Protein AF-A0A7K2N1Q2-F1 (afdb_monomer_lite)

pLDDT: mean 82.37, std 11.56, range [45.75, 94.75]

Sequence (137 aa):
AADTARATARERARIARDMHDILAHAVSLMVVQAEAGPVVVRSDPARAEAAFDAIATAGRDAMTQLRRILGVLKEEEREAGPRRLPQPGLAALPGLVRLVGESTGLRAELKVSGEPCPLPPDTEVAAYRIVQEALTN

Structure (mmCIF, N/CA/C/O backbone):
data_AF-A0A7K2N1Q2-F1
#
_entry.id   AF-A0A7K2N1Q2-F1
#
loop_
_atom_site.group_PDB
_atom_site.id
_atom_site.type_symbol
_atom_site.label_atom_id
_atom_site.label_alt_id
_atom_site.label_comp_id
_atom_site.label_asym_id
_atom_site.label_entity_id
_atom_site.label_seq_id
_atom_site.pdbx_PDB_ins_code
_atom_site.Cartn_x
_atom_site.Cartn_y
_atom_site.Cartn_z
_atom_site.occupancy
_atom_site.B_iso_or_equiv
_atom_site.auth_seq_id
_atom_site.auth_comp_id
_atom_site.auth_asym_id
_atom_site.auth_atom_id
_atom_site.pdbx_PDB_model_num
ATOM 1 N N . ALA A 1 1 ? -11.532 -20.502 25.281 1.00 58.88 1 ALA A N 1
ATOM 2 C CA . ALA A 1 1 ? -10.843 -19.188 25.262 1.00 58.88 1 ALA A CA 1
ATOM 3 C C . ALA A 1 1 ? -9.362 -19.300 24.875 1.00 58.88 1 ALA A C 1
ATOM 5 O O . ALA A 1 1 ? -8.917 -18.542 24.023 1.00 58.88 1 ALA A O 1
ATOM 6 N N . ALA A 1 2 ? -8.593 -20.236 25.451 1.00 66.56 2 ALA A N 1
ATOM 7 C CA . ALA A 1 2 ? -7.200 -20.468 25.044 1.00 66.56 2 ALA A CA 1
ATOM 8 C C . ALA A 1 2 ? -7.076 -21.079 23.630 1.00 66.56 2 ALA A C 1
ATOM 10 O O . ALA A 1 2 ? -6.207 -20.671 22.859 1.00 66.56 2 ALA A O 1
ATOM 11 N N . ASP A 1 3 ? -7.984 -21.988 23.259 1.00 69.88 3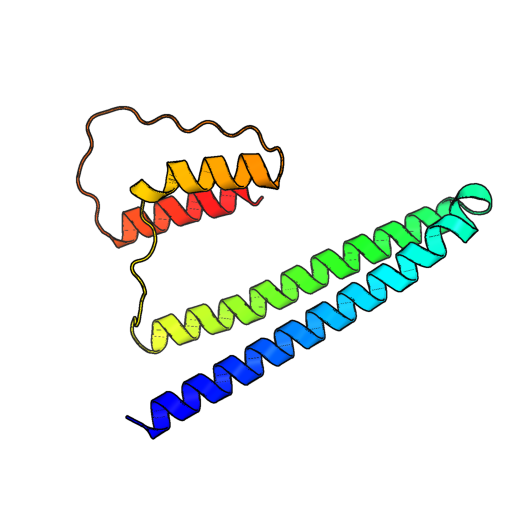 ASP A N 1
ATOM 12 C CA . ASP A 1 3 ? -7.974 -22.630 21.934 1.00 69.88 3 ASP A CA 1
ATOM 13 C C . ASP A 1 3 ? -8.357 -21.677 20.799 1.00 69.88 3 ASP A C 1
ATOM 15 O O . ASP A 1 3 ? -7.741 -21.705 19.736 1.00 69.88 3 ASP A O 1
ATOM 19 N N . THR A 1 4 ? -9.301 -20.764 21.046 1.00 68.69 4 THR A N 1
ATOM 20 C CA . THR A 1 4 ? -9.691 -19.728 20.079 1.00 68.69 4 THR A CA 1
ATOM 21 C C . THR A 1 4 ? -8.565 -18.720 19.851 1.00 68.69 4 THR A C 1
ATOM 23 O O . THR A 1 4 ? -8.241 -18.424 18.707 1.00 68.69 4 THR A O 1
ATOM 26 N N . ALA A 1 5 ? -7.880 -18.268 20.908 1.00 69.62 5 ALA A N 1
ATOM 27 C CA . ALA A 1 5 ? -6.719 -17.383 20.774 1.00 69.62 5 ALA A CA 1
ATOM 28 C C . ALA A 1 5 ? -5.555 -18.041 20.005 1.00 69.62 5 ALA A C 1
ATOM 30 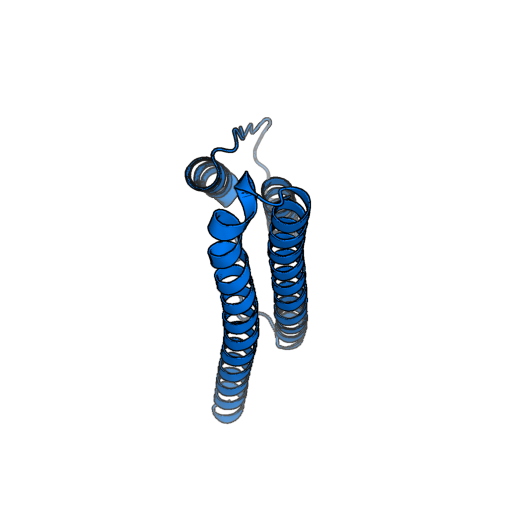O O . ALA A 1 5 ? -4.901 -17.394 19.185 1.00 69.62 5 ALA A O 1
ATOM 31 N N . ARG A 1 6 ? -5.315 -19.341 20.229 1.00 74.62 6 ARG A N 1
ATOM 32 C CA . ARG A 1 6 ? -4.330 -20.125 19.466 1.00 74.62 6 ARG A CA 1
ATOM 33 C C . ARG A 1 6 ? -4.722 -20.290 18.000 1.00 74.62 6 ARG A C 1
ATOM 35 O O . ARG A 1 6 ? -3.843 -20.214 17.145 1.00 74.62 6 ARG A O 1
ATOM 42 N N . ALA A 1 7 ? -6.003 -20.507 17.707 1.00 71.12 7 ALA A N 1
ATOM 43 C CA . ALA A 1 7 ? -6.501 -20.598 16.338 1.00 71.12 7 ALA A CA 1
ATOM 44 C C . ALA A 1 7 ? -6.296 -19.275 15.580 1.00 71.12 7 ALA A C 1
ATOM 46 O O . ALA A 1 7 ? -5.681 -19.279 14.517 1.00 71.12 7 ALA A O 1
ATOM 47 N N . THR A 1 8 ? -6.672 -18.135 16.172 1.00 73.75 8 THR A N 1
ATOM 48 C CA . THR A 1 8 ? -6.463 -16.806 15.569 1.00 73.75 8 THR A CA 1
ATOM 49 C C . THR A 1 8 ? -4.982 -16.494 15.324 1.00 73.75 8 THR A C 1
ATOM 51 O O . THR A 1 8 ? -4.626 -15.933 14.292 1.00 73.75 8 THR A O 1
ATOM 54 N N . ALA A 1 9 ? -4.092 -16.863 16.252 1.00 73.12 9 ALA A N 1
ATOM 55 C CA . ALA A 1 9 ? -2.654 -16.635 16.089 1.00 73.12 9 ALA A CA 1
ATOM 56 C C . ALA A 1 9 ? -2.048 -17.468 14.946 1.00 73.12 9 ALA A C 1
ATOM 58 O O . ALA A 1 9 ? -1.208 -16.966 14.199 1.00 73.12 9 ALA A O 1
ATOM 59 N N . ARG A 1 10 ? -2.485 -18.726 14.787 1.00 75.12 10 ARG A N 1
ATOM 60 C CA . ARG A 1 10 ? -2.071 -19.585 13.664 1.00 75.12 10 ARG A CA 1
ATOM 61 C C . ARG A 1 10 ? -2.542 -19.026 12.330 1.00 75.12 10 ARG A C 1
ATOM 63 O O . ARG A 1 10 ? -1.764 -19.017 11.382 1.00 75.12 10 ARG A O 1
ATOM 70 N N . GLU A 1 11 ? -3.769 -18.524 12.289 1.00 77.06 11 GLU A N 1
ATOM 71 C CA . GLU A 1 11 ? -4.346 -17.953 11.078 1.00 77.06 11 GLU A CA 1
ATOM 72 C C . GLU A 1 11 ? -3.616 -16.675 10.652 1.00 77.06 11 GLU A C 1
ATOM 74 O O . GLU A 1 11 ? -3.140 -16.572 9.524 1.00 77.06 11 GLU A O 1
ATOM 79 N N . ARG A 1 12 ? -3.356 -15.758 11.592 1.00 78.00 12 ARG A N 1
ATOM 80 C CA . ARG A 1 12 ? -2.525 -14.570 11.330 1.00 78.00 12 ARG A CA 1
ATOM 81 C C . ARG A 1 12 ? -1.122 -14.922 10.830 1.00 78.00 12 ARG A C 1
ATOM 83 O O . ARG A 1 12 ? -0.609 -14.257 9.935 1.00 78.00 12 ARG A O 1
ATOM 90 N N . ALA A 1 13 ? -0.501 -15.963 11.385 1.00 74.75 13 ALA A N 1
ATOM 91 C CA . ALA A 1 13 ? 0.818 -16.416 10.948 1.00 74.75 13 ALA A CA 1
ATOM 92 C C . ALA A 1 13 ? 0.799 -17.064 9.552 1.00 74.75 13 ALA A C 1
ATOM 94 O O . ALA A 1 13 ? 1.785 -16.963 8.824 1.00 74.75 13 ALA A O 1
ATOM 95 N N . ARG A 1 14 ? -0.297 -17.735 9.175 1.00 80.31 14 ARG A N 1
ATOM 96 C CA . ARG A 1 14 ? -0.512 -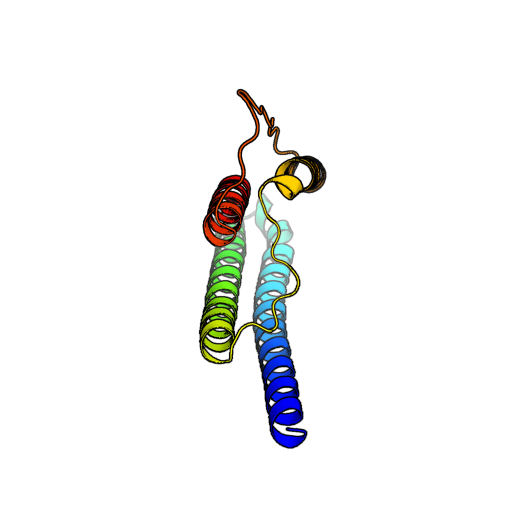18.245 7.814 1.00 80.31 14 ARG A CA 1
ATOM 97 C C . ARG A 1 14 ? -0.616 -17.092 6.828 1.00 80.31 14 ARG A C 1
ATOM 99 O O . ARG A 1 14 ? 0.160 -17.039 5.886 1.00 80.31 14 ARG A O 1
ATOM 106 N N . ILE A 1 15 ? -1.471 -16.122 7.124 1.00 76.94 15 ILE A N 1
ATOM 107 C CA . ILE A 1 15 ? -1.710 -14.982 6.241 1.00 76.94 15 ILE A CA 1
ATOM 108 C C . ILE A 1 15 ? -0.448 -14.134 6.058 1.00 76.94 15 ILE A C 1
ATOM 110 O O . ILE A 1 15 ? -0.125 -13.754 4.938 1.00 76.94 15 ILE A O 1
ATOM 114 N N . ALA A 1 16 ? 0.321 -13.893 7.123 1.00 74.94 16 ALA A N 1
ATOM 115 C CA . ALA A 1 16 ? 1.601 -13.194 7.012 1.00 74.94 16 ALA A CA 1
ATOM 116 C C . ALA A 1 16 ? 2.593 -13.913 6.077 1.00 74.94 16 ALA A C 1
ATOM 118 O O . ALA A 1 16 ? 3.358 -13.252 5.378 1.00 74.94 16 ALA A O 1
ATOM 119 N N . ARG A 1 17 ? 2.569 -15.252 6.047 1.00 78.94 17 ARG A N 1
ATOM 120 C CA . ARG A 1 17 ? 3.403 -16.059 5.149 1.00 78.94 17 ARG A CA 1
ATOM 121 C C . ARG A 1 17 ? 2.922 -15.955 3.705 1.00 78.94 17 ARG A C 1
ATOM 123 O O . ARG A 1 17 ? 3.725 -15.631 2.845 1.00 78.94 17 ARG A O 1
ATOM 130 N N . ASP A 1 18 ? 1.621 -16.091 3.470 1.00 80.69 18 ASP A N 1
ATOM 131 C CA . ASP A 1 18 ? 1.035 -15.948 2.132 1.00 80.69 18 ASP A CA 1
ATOM 132 C C . ASP A 1 18 ? 1.310 -14.546 1.553 1.00 80.69 18 ASP A C 1
ATOM 134 O O . ASP A 1 18 ? 1.674 -14.396 0.386 1.00 80.69 18 ASP A O 1
ATOM 138 N N . MET A 1 19 ? 1.216 -13.502 2.388 1.00 81.94 19 MET A N 1
ATOM 139 C CA . MET A 1 19 ? 1.599 -12.135 2.019 1.00 81.94 19 MET A CA 1
ATOM 140 C C . MET A 1 19 ? 3.089 -12.023 1.677 1.00 81.94 19 MET A C 1
ATOM 142 O O . MET A 1 19 ? 3.442 -11.361 0.700 1.00 81.94 19 MET A O 1
ATOM 146 N N . HIS A 1 20 ? 3.961 -12.637 2.483 1.00 81.69 20 HIS A N 1
ATOM 147 C CA . HIS A 1 20 ? 5.403 -12.627 2.251 1.00 81.69 20 HIS A CA 1
ATOM 148 C C . HIS A 1 20 ? 5.769 -13.343 0.949 1.00 81.69 20 HIS A C 1
ATOM 150 O O . HIS A 1 20 ? 6.574 -12.815 0.192 1.00 81.69 20 HIS A O 1
ATOM 156 N N . ASP A 1 21 ? 5.139 -14.478 0.651 1.00 86.88 21 ASP A N 1
ATOM 157 C CA . ASP A 1 21 ? 5.407 -15.259 -0.557 1.00 86.88 21 ASP A CA 1
ATOM 158 C C . ASP A 1 21 ? 4.981 -14.500 -1.822 1.00 86.88 21 ASP A C 1
ATOM 160 O O . ASP A 1 21 ? 5.742 -14.424 -2.788 1.00 86.88 21 ASP A O 1
ATOM 164 N N . ILE A 1 22 ? 3.809 -13.853 -1.798 1.00 84.31 22 ILE A N 1
ATOM 165 C CA . ILE A 1 22 ? 3.337 -12.996 -2.899 1.00 84.31 22 ILE A CA 1
ATOM 166 C C . ILE A 1 22 ? 4.301 -11.827 -3.133 1.00 84.31 22 ILE A C 1
ATOM 168 O O . ILE A 1 22 ? 4.678 -11.548 -4.273 1.00 84.31 22 ILE A O 1
ATOM 172 N N . LEU A 1 23 ? 4.724 -11.155 -2.058 1.00 87.31 23 LEU A N 1
ATOM 173 C CA . LEU A 1 23 ? 5.662 -10.036 -2.134 1.00 87.31 23 LEU A CA 1
ATOM 174 C C . LEU A 1 23 ? 7.034 -10.474 -2.644 1.00 87.31 23 LEU A C 1
ATOM 176 O O . LEU A 1 23 ? 7.569 -9.855 -3.560 1.00 87.31 23 LEU A O 1
ATOM 180 N N . ALA A 1 24 ? 7.594 -11.537 -2.072 1.00 82.81 24 ALA A N 1
ATOM 181 C CA . ALA A 1 24 ? 8.902 -12.059 -2.441 1.00 82.81 24 ALA A CA 1
ATOM 182 C C . ALA A 1 24 ? 8.930 -12.477 -3.914 1.00 82.81 24 ALA A C 1
ATOM 184 O O . ALA A 1 24 ? 9.874 -12.148 -4.634 1.00 82.81 24 ALA A O 1
ATOM 185 N N . HIS A 1 25 ? 7.870 -13.136 -4.385 1.00 85.69 25 HIS A N 1
ATOM 186 C CA . HIS A 1 25 ? 7.745 -13.530 -5.780 1.00 85.69 25 HIS A CA 1
ATOM 187 C C . HIS A 1 25 ? 7.666 -12.319 -6.720 1.00 85.69 25 HIS A C 1
ATOM 189 O O . HIS A 1 25 ? 8.432 -12.235 -7.681 1.00 85.69 25 HIS A O 1
ATOM 195 N N . ALA A 1 26 ? 6.794 -11.351 -6.424 1.00 88.31 26 ALA A N 1
ATOM 196 C CA . ALA A 1 26 ? 6.635 -10.161 -7.254 1.00 88.31 26 ALA A CA 1
ATOM 197 C C . ALA A 1 26 ? 7.915 -9.315 -7.309 1.00 88.31 26 ALA A C 1
ATOM 199 O O . ALA A 1 26 ? 8.336 -8.905 -8.388 1.00 88.31 26 ALA A O 1
ATOM 200 N N . VAL A 1 27 ? 8.571 -9.106 -6.164 1.00 90.00 27 VAL A N 1
ATOM 201 C CA . VAL A 1 27 ? 9.843 -8.374 -6.090 1.00 90.00 27 VAL A CA 1
ATOM 202 C C . VAL A 1 27 ? 10.942 -9.113 -6.847 1.00 90.00 27 VAL A C 1
ATOM 204 O O . VAL A 1 27 ? 11.689 -8.481 -7.587 1.00 90.00 27 VAL A O 1
ATOM 207 N N . SER A 1 28 ? 11.026 -10.441 -6.732 1.00 91.81 28 SER A N 1
ATOM 208 C CA . SER A 1 28 ? 12.000 -11.227 -7.495 1.00 91.81 28 SER A CA 1
ATOM 209 C C . SER A 1 28 ? 11.819 -11.043 -9.005 1.00 91.81 28 SER A C 1
ATOM 211 O O . SER A 1 28 ? 12.800 -10.795 -9.706 1.00 91.81 28 SER A O 1
ATOM 213 N N . LEU A 1 29 ? 10.576 -11.073 -9.502 1.00 89.31 29 LEU A N 1
ATOM 214 C CA . LEU A 1 29 ? 10.283 -10.805 -10.912 1.00 89.31 29 LEU A CA 1
ATOM 215 C C . LEU A 1 29 ? 10.686 -9.384 -11.323 1.00 89.31 29 LEU A C 1
ATOM 217 O O . LEU A 1 29 ? 11.298 -9.208 -12.374 1.00 89.31 29 LEU A O 1
ATOM 221 N N . MET A 1 30 ? 10.393 -8.376 -10.498 1.00 91.75 30 MET A N 1
ATOM 222 C CA . MET A 1 30 ? 10.800 -6.996 -10.779 1.00 91.75 30 MET A CA 1
ATOM 223 C C . MET A 1 30 ? 12.316 -6.841 -10.858 1.00 91.75 30 MET A C 1
ATOM 225 O O . MET A 1 30 ? 12.800 -6.179 -11.770 1.00 91.75 30 MET A O 1
ATOM 229 N N . VAL A 1 31 ? 13.059 -7.444 -9.925 1.00 90.06 31 VAL A N 1
ATOM 230 C CA . VAL A 1 31 ? 14.526 -7.364 -9.880 1.00 90.06 31 VAL A CA 1
ATOM 231 C C . VAL A 1 31 ? 15.131 -7.971 -11.142 1.00 90.06 31 VAL A C 1
ATOM 233 O O . VAL A 1 31 ? 15.932 -7.314 -11.798 1.00 90.06 31 VAL A O 1
ATOM 236 N N . VAL A 1 32 ? 14.680 -9.161 -11.549 1.00 89.00 32 VAL A N 1
ATOM 237 C CA . VAL A 1 32 ? 15.165 -9.818 -12.775 1.00 89.00 32 VAL A CA 1
ATOM 238 C C . VAL A 1 32 ? 14.919 -8.950 -14.016 1.00 89.00 32 VAL A C 1
ATOM 240 O O . VAL A 1 32 ? 15.801 -8.813 -14.863 1.00 89.00 32 VAL A O 1
ATOM 243 N N . GLN A 1 33 ? 13.740 -8.332 -14.131 1.00 86.81 33 GLN A N 1
ATOM 244 C CA . GLN A 1 33 ? 13.430 -7.450 -15.264 1.00 86.81 33 GLN A CA 1
ATOM 245 C C . GLN A 1 33 ? 14.217 -6.132 -15.210 1.00 86.81 33 GLN A C 1
ATOM 247 O O . GLN A 1 33 ? 14.666 -5.633 -16.242 1.00 86.81 33 GLN A O 1
ATOM 252 N N . ALA A 1 34 ? 14.434 -5.582 -14.013 1.00 88.56 34 ALA A N 1
ATOM 253 C CA . ALA A 1 34 ? 15.192 -4.350 -13.820 1.00 88.56 34 ALA A CA 1
ATOM 254 C C . ALA A 1 34 ? 16.680 -4.534 -14.155 1.00 88.56 34 ALA A C 1
ATOM 256 O O . ALA A 1 34 ? 17.282 -3.654 -14.766 1.00 88.56 34 ALA A O 1
ATOM 257 N N . GLU A 1 35 ? 17.261 -5.688 -13.820 1.00 85.81 35 GLU A N 1
ATOM 258 C CA . GLU A 1 35 ? 18.642 -6.039 -14.172 1.00 85.81 35 GLU A CA 1
ATOM 259 C C . GLU A 1 35 ? 18.834 -6.221 -15.686 1.00 85.81 35 GLU A C 1
ATOM 261 O O . GLU A 1 35 ? 19.909 -5.929 -16.215 1.00 85.81 35 GLU A O 1
ATOM 266 N N . ALA A 1 36 ? 17.790 -6.639 -16.408 1.00 79.94 36 ALA A N 1
ATOM 267 C CA . ALA A 1 36 ? 17.828 -6.772 -17.862 1.00 79.94 36 ALA A CA 1
ATOM 268 C C . ALA A 1 36 ? 17.797 -5.417 -18.598 1.00 79.94 36 ALA A C 1
ATOM 270 O O . ALA A 1 36 ? 18.342 -5.304 -19.698 1.00 79.94 36 ALA A O 1
ATOM 271 N N . GLY A 1 37 ? 17.200 -4.381 -17.999 1.00 77.56 37 GLY A N 1
ATOM 272 C CA . GLY A 1 37 ? 17.007 -3.062 -18.614 1.00 77.56 37 GLY A CA 1
ATOM 273 C C . GLY A 1 37 ? 18.297 -2.401 -19.128 1.00 77.56 37 GLY A C 1
ATOM 274 O O . GLY A 1 37 ? 18.372 -2.076 -20.316 1.00 77.56 37 GLY A O 1
ATOM 275 N N . PRO A 1 38 ? 19.350 -2.238 -18.303 1.00 78.50 38 PRO A N 1
ATOM 276 C CA . PRO A 1 38 ? 20.605 -1.604 -18.718 1.00 78.50 38 PRO A CA 1
ATOM 277 C C . PRO A 1 38 ? 21.310 -2.288 -19.897 1.00 78.50 38 PRO A C 1
ATOM 279 O O . PRO A 1 38 ? 22.020 -1.621 -20.650 1.00 78.50 38 PRO A O 1
ATOM 282 N N . VAL A 1 39 ? 21.109 -3.599 -20.076 1.00 80.38 39 VAL A N 1
ATOM 283 C CA . VAL A 1 39 ? 21.723 -4.385 -21.161 1.00 80.38 39 VAL A CA 1
ATOM 284 C C . VAL A 1 39 ? 21.110 -4.040 -22.521 1.00 80.38 39 VAL A C 1
ATOM 286 O O . VAL A 1 39 ? 21.801 -4.088 -23.538 1.00 80.38 39 VAL A O 1
ATOM 289 N N . VAL A 1 40 ? 19.827 -3.672 -22.545 1.00 84.62 40 VAL A N 1
ATOM 290 C CA . VAL A 1 40 ? 19.061 -3.469 -23.784 1.00 84.62 40 VAL A CA 1
ATOM 291 C C . VAL A 1 40 ? 18.680 -2.010 -24.034 1.00 84.62 40 VAL A C 1
ATOM 293 O O . VAL A 1 40 ? 18.397 -1.654 -25.166 1.00 84.62 40 VAL A O 1
ATOM 296 N N . VAL A 1 41 ? 18.766 -1.119 -23.040 1.00 87.00 41 VAL A N 1
ATOM 297 C CA . VAL A 1 41 ? 18.280 0.274 -23.149 1.00 87.00 41 VAL A CA 1
ATOM 298 C C . VAL A 1 41 ? 18.897 1.087 -24.296 1.00 87.00 41 VAL A C 1
ATOM 300 O O . VAL A 1 41 ? 18.254 1.986 -24.829 1.00 87.00 41 VAL A O 1
ATOM 303 N N . ARG A 1 42 ? 20.140 0.786 -24.698 1.00 87.12 42 ARG A N 1
ATOM 304 C CA . ARG A 1 42 ? 20.822 1.472 -25.814 1.00 87.12 42 ARG A CA 1
ATOM 305 C C . ARG A 1 42 ? 20.684 0.758 -27.156 1.00 87.12 42 ARG A C 1
ATOM 307 O O . ARG A 1 42 ? 20.736 1.419 -28.186 1.00 87.12 42 ARG A O 1
ATOM 314 N N . SER A 1 43 ? 20.583 -0.567 -27.145 1.00 92.12 43 SER A N 1
ATOM 315 C CA . SER A 1 43 ? 20.595 -1.413 -28.344 1.00 92.12 43 SER A CA 1
ATOM 316 C C . SER A 1 43 ? 19.193 -1.788 -28.825 1.00 92.12 43 SER A C 1
ATOM 318 O O . SER A 1 43 ? 19.008 -2.005 -30.018 1.00 92.12 43 SER A O 1
ATOM 320 N N . ASP A 1 44 ? 18.220 -1.839 -27.917 1.00 91.06 44 ASP A N 1
ATOM 321 C CA . ASP A 1 44 ? 16.823 -2.202 -28.156 1.00 91.06 44 ASP A CA 1
ATOM 322 C C . ASP A 1 44 ? 15.891 -1.494 -27.139 1.00 91.06 44 ASP A C 1
ATOM 324 O O . ASP A 1 44 ? 15.483 -2.075 -26.125 1.00 91.06 44 ASP A O 1
ATOM 328 N N . PRO A 1 45 ? 15.563 -0.208 -27.382 1.00 90.62 45 PRO A N 1
ATOM 329 C CA . PRO A 1 45 ? 14.711 0.580 -26.491 1.00 90.62 45 PRO A CA 1
ATOM 330 C C . PRO A 1 45 ? 13.300 0.007 -26.319 1.00 90.62 45 PRO A C 1
ATOM 332 O O . PRO A 1 45 ? 12.761 0.056 -25.218 1.00 90.62 45 PRO A O 1
ATOM 335 N N . ALA A 1 46 ? 12.725 -0.597 -27.365 1.00 90.56 46 ALA A N 1
ATOM 336 C CA . ALA A 1 46 ? 11.394 -1.204 -27.295 1.00 90.56 46 ALA A CA 1
ATOM 337 C C . ALA A 1 46 ? 11.363 -2.366 -26.291 1.00 90.56 46 ALA A C 1
ATOM 339 O O . ALA A 1 46 ? 10.417 -2.523 -25.517 1.00 90.56 46 ALA A O 1
ATOM 340 N N . ARG A 1 47 ? 12.434 -3.165 -26.245 1.00 87.00 47 ARG A N 1
ATOM 341 C CA . ARG A 1 47 ? 12.577 -4.224 -25.245 1.00 87.00 47 ARG A CA 1
ATOM 342 C C . ARG A 1 47 ? 12.805 -3.682 -23.834 1.00 87.00 47 ARG A C 1
ATOM 344 O O . ARG A 1 47 ? 12.352 -4.308 -22.877 1.00 87.00 47 ARG A O 1
ATOM 351 N N . ALA A 1 48 ? 13.472 -2.537 -23.690 1.00 89.44 48 ALA A N 1
ATOM 352 C CA . ALA A 1 48 ? 13.601 -1.861 -22.399 1.00 89.44 48 ALA A CA 1
ATOM 353 C C . ALA A 1 48 ? 12.244 -1.345 -21.888 1.00 89.44 48 ALA A C 1
ATOM 355 O O . ALA A 1 48 ? 11.911 -1.567 -20.727 1.00 89.44 48 ALA A O 1
ATOM 356 N N . GLU A 1 49 ? 11.441 -0.721 -22.754 1.00 90.06 49 GLU A N 1
ATOM 357 C CA . GLU A 1 49 ? 10.074 -0.285 -22.432 1.00 90.06 49 GLU A CA 1
ATOM 358 C C . GLU A 1 49 ? 9.204 -1.466 -21.981 1.00 90.06 49 GLU A C 1
ATOM 360 O O . GLU A 1 49 ? 8.604 -1.413 -20.907 1.00 90.06 49 GLU A O 1
ATOM 365 N N . ALA A 1 50 ? 9.240 -2.584 -22.714 1.00 89.88 50 ALA A N 1
ATOM 366 C CA . ALA A 1 50 ? 8.515 -3.798 -22.338 1.00 89.88 50 ALA A CA 1
ATOM 367 C C . ALA A 1 50 ? 8.938 -4.357 -20.962 1.00 89.88 50 ALA A C 1
ATOM 369 O O . ALA A 1 50 ? 8.101 -4.868 -20.213 1.00 89.88 50 ALA A O 1
ATOM 370 N N . ALA A 1 51 ? 10.222 -4.252 -20.597 1.00 89.44 51 ALA A N 1
ATOM 371 C CA . ALA A 1 51 ? 10.702 -4.655 -19.275 1.00 89.44 51 ALA A CA 1
ATOM 372 C C . ALA A 1 51 ? 10.150 -3.742 -18.164 1.00 89.44 51 ALA A C 1
ATOM 374 O O . ALA A 1 51 ? 9.717 -4.238 -17.121 1.00 89.44 51 ALA A O 1
ATOM 375 N N . PHE A 1 52 ? 10.095 -2.425 -18.390 1.00 90.31 52 PHE A N 1
ATOM 376 C CA . PHE A 1 52 ? 9.482 -1.487 -17.443 1.00 90.31 52 PHE A CA 1
ATOM 377 C C . PHE A 1 52 ? 7.973 -1.715 -17.283 1.00 90.31 52 PHE A C 1
ATOM 379 O O . PHE A 1 52 ? 7.473 -1.703 -16.154 1.00 90.31 52 PHE A O 1
ATOM 386 N N . ASP A 1 53 ? 7.258 -2.011 -18.369 1.00 92.19 53 ASP A N 1
ATOM 387 C CA . ASP A 1 53 ? 5.836 -2.366 -18.314 1.00 92.19 53 ASP A CA 1
ATOM 388 C C . ASP A 1 53 ? 5.590 -3.652 -17.517 1.00 92.19 53 ASP A C 1
ATOM 390 O O . ASP A 1 53 ? 4.638 -3.732 -16.727 1.00 92.19 53 ASP A O 1
ATOM 394 N N . ALA A 1 54 ? 6.469 -4.646 -17.667 1.00 90.38 54 ALA A N 1
ATOM 395 C CA . ALA A 1 54 ? 6.415 -5.883 -16.897 1.00 90.38 54 ALA A CA 1
ATOM 396 C C . ALA A 1 54 ? 6.638 -5.633 -15.394 1.00 90.38 54 ALA A C 1
ATOM 398 O O . ALA A 1 54 ? 5.873 -6.143 -14.573 1.00 90.38 54 ALA A O 1
ATOM 399 N N . ILE A 1 55 ? 7.618 -4.797 -15.026 1.00 89.31 55 ILE A N 1
ATOM 400 C CA . ILE A 1 55 ? 7.865 -4.378 -13.632 1.00 89.31 55 ILE A CA 1
ATOM 401 C C . ILE A 1 55 ? 6.624 -3.691 -13.050 1.00 89.31 55 ILE A C 1
ATOM 403 O O . ILE A 1 55 ? 6.159 -4.045 -11.963 1.00 89.31 55 ILE A O 1
ATOM 407 N N . ALA A 1 56 ? 6.057 -2.727 -13.781 1.00 87.88 56 ALA A N 1
ATOM 408 C CA . ALA A 1 56 ? 4.892 -1.974 -13.328 1.00 87.88 56 ALA A CA 1
ATOM 409 C C . ALA A 1 56 ? 3.657 -2.875 -13.155 1.00 87.88 56 ALA A C 1
ATOM 411 O O . ALA A 1 56 ? 2.894 -2.720 -12.199 1.00 87.88 56 ALA A O 1
ATOM 412 N N . THR A 1 57 ? 3.474 -3.843 -14.055 1.00 91.12 57 THR A N 1
ATOM 413 C CA . THR A 1 57 ? 2.383 -4.823 -13.985 1.00 91.12 57 THR A CA 1
ATOM 414 C C . THR A 1 57 ? 2.537 -5.738 -12.777 1.00 91.12 57 THR A C 1
ATOM 416 O O . THR A 1 57 ? 1.611 -5.818 -11.970 1.00 91.12 57 THR A O 1
ATOM 419 N N . ALA A 1 58 ? 3.727 -6.312 -12.566 1.00 87.25 58 ALA A N 1
ATOM 420 C CA . ALA A 1 58 ? 4.009 -7.145 -11.398 1.00 87.25 58 ALA A CA 1
ATOM 421 C C . ALA A 1 58 ? 3.713 -6.412 -10.075 1.00 87.25 58 ALA A C 1
ATOM 423 O O . ALA A 1 58 ? 3.173 -6.999 -9.137 1.00 87.25 58 ALA A O 1
ATOM 424 N N . GLY A 1 59 ? 4.002 -5.107 -10.003 1.00 85.00 59 GLY A N 1
ATOM 425 C CA . GLY A 1 59 ? 3.737 -4.300 -8.807 1.00 85.00 59 GLY A CA 1
ATOM 426 C C . GLY A 1 59 ? 2.266 -4.040 -8.556 1.00 85.00 59 GLY A C 1
ATOM 427 O O . GLY A 1 59 ? 1.789 -4.207 -7.431 1.00 85.00 59 GLY A O 1
ATOM 428 N N . ARG A 1 60 ? 1.520 -3.679 -9.602 1.00 89.31 60 ARG A N 1
ATOM 429 C CA . ARG A 1 60 ? 0.068 -3.484 -9.497 1.00 89.31 60 ARG A CA 1
ATOM 430 C C . ARG A 1 60 ? -0.649 -4.777 -9.111 1.00 89.31 60 ARG A C 1
ATOM 432 O O . ARG A 1 60 ? -1.562 -4.736 -8.277 1.00 89.31 60 ARG A O 1
ATOM 439 N N . ASP A 1 61 ? -0.220 -5.907 -9.661 1.00 85.69 61 ASP A N 1
ATOM 440 C CA . ASP A 1 61 ? -0.807 -7.216 -9.378 1.00 85.69 61 ASP A CA 1
ATOM 441 C C . ASP A 1 61 ? -0.552 -7.644 -7.931 1.00 85.69 61 ASP A C 1
ATOM 443 O O . ASP A 1 61 ? -1.504 -7.984 -7.218 1.00 85.69 61 ASP A O 1
ATOM 447 N N . ALA A 1 62 ? 0.690 -7.511 -7.453 1.00 86.44 62 ALA A N 1
ATOM 448 C CA . ALA A 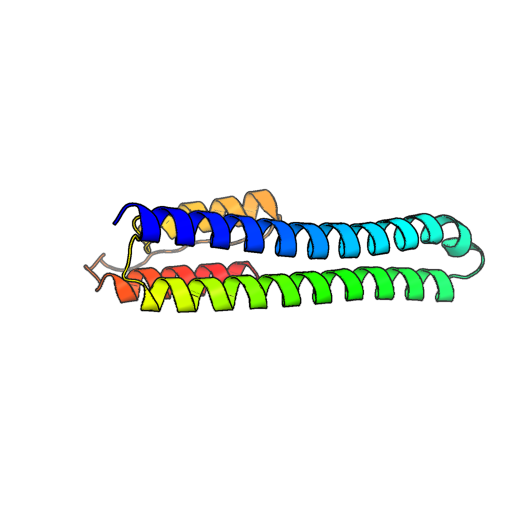1 62 ? 1.053 -7.800 -6.067 1.00 86.44 62 ALA A CA 1
ATOM 449 C C . ALA A 1 62 ? 0.251 -6.945 -5.073 1.00 86.44 62 ALA A C 1
ATOM 451 O O . ALA A 1 62 ? -0.333 -7.464 -4.120 1.00 86.44 62 ALA A O 1
ATOM 452 N N . MET A 1 63 ? 0.131 -5.638 -5.332 1.00 86.94 63 MET A N 1
ATOM 453 C CA . MET A 1 63 ? -0.666 -4.732 -4.497 1.00 86.94 63 MET A CA 1
ATOM 454 C C . MET A 1 63 ? -2.154 -5.094 -4.495 1.00 86.94 63 MET A C 1
ATOM 456 O O . MET A 1 63 ? -2.828 -4.991 -3.468 1.00 86.94 63 MET A O 1
ATOM 460 N N . THR A 1 64 ? -2.686 -5.555 -5.626 1.00 82.88 64 THR A N 1
ATOM 461 C CA . THR A 1 64 ? -4.081 -5.999 -5.724 1.00 82.88 64 THR A CA 1
ATOM 462 C C . THR A 1 64 ? -4.312 -7.304 -4.964 1.00 82.88 64 THR A C 1
ATOM 464 O O . THR A 1 64 ? -5.325 -7.441 -4.276 1.00 82.88 64 THR A O 1
ATOM 467 N N . GLN A 1 65 ? -3.373 -8.251 -5.022 1.00 84.00 65 GLN A N 1
ATOM 468 C CA . GLN A 1 65 ? -3.427 -9.476 -4.222 1.00 84.00 65 GLN A CA 1
ATOM 469 C C . GLN A 1 65 ? -3.339 -9.187 -2.717 1.00 84.00 65 GLN A C 1
ATOM 471 O O . GLN A 1 65 ? -4.162 -9.701 -1.960 1.00 84.00 65 GLN A O 1
ATOM 476 N N . LEU A 1 66 ? -2.440 -8.295 -2.293 1.00 82.62 66 LEU A N 1
ATOM 477 C CA . LEU A 1 66 ? -2.328 -7.869 -0.894 1.00 82.62 66 LEU A CA 1
ATOM 478 C C . LEU A 1 66 ? -3.613 -7.221 -0.378 1.00 82.62 66 LEU A C 1
ATOM 480 O O . LEU A 1 66 ? -4.087 -7.568 0.703 1.00 82.62 66 LEU A O 1
ATOM 484 N N . ARG A 1 67 ? -4.219 -6.316 -1.159 1.00 79.06 67 ARG A N 1
ATOM 485 C CA . ARG A 1 67 ? -5.495 -5.684 -0.790 1.00 79.06 67 ARG A CA 1
ATOM 486 C C . ARG A 1 67 ? -6.622 -6.699 -0.623 1.00 79.06 67 ARG A C 1
ATOM 488 O O . ARG A 1 67 ? -7.414 -6.544 0.299 1.00 79.06 67 ARG A O 1
ATOM 495 N N . ARG A 1 68 ? -6.682 -7.740 -1.464 1.00 78.19 68 ARG A N 1
ATOM 496 C CA . ARG A 1 68 ? -7.675 -8.821 -1.326 1.00 78.19 68 ARG A CA 1
ATOM 497 C C . ARG A 1 68 ? -7.499 -9.592 -0.021 1.00 78.19 68 ARG A C 1
ATOM 499 O O . ARG A 1 68 ? -8.465 -9.740 0.716 1.00 78.19 68 ARG A O 1
ATOM 506 N N . ILE A 1 69 ? -6.275 -10.011 0.298 1.00 79.25 69 ILE A N 1
ATOM 507 C CA . ILE A 1 69 ? -5.975 -10.753 1.536 1.00 79.25 69 ILE A CA 1
ATOM 508 C C . ILE A 1 69 ? -6.297 -9.908 2.778 1.00 79.25 69 ILE A C 1
ATOM 510 O O . ILE A 1 69 ? -6.949 -10.376 3.709 1.00 79.25 69 ILE A O 1
ATOM 514 N N . LEU A 1 70 ? -5.900 -8.634 2.775 1.00 74.88 70 LEU A N 1
ATOM 515 C CA . LEU A 1 70 ? -6.212 -7.701 3.861 1.00 74.88 70 LEU A CA 1
ATOM 516 C C . LEU A 1 70 ? -7.709 -7.361 3.946 1.00 74.88 70 LEU A C 1
ATOM 518 O O . LEU A 1 70 ? -8.198 -7.036 5.027 1.00 74.88 70 LEU A O 1
ATOM 522 N N . GLY A 1 71 ? -8.431 -7.405 2.825 1.00 71.06 71 GLY A N 1
ATOM 523 C CA . GLY A 1 71 ? -9.884 -7.242 2.771 1.00 71.06 71 GLY A CA 1
ATOM 524 C C . GLY A 1 71 ? -10.611 -8.369 3.503 1.00 71.06 71 GLY A C 1
ATOM 525 O O . GLY A 1 71 ? -11.411 -8.081 4.389 1.00 71.06 71 GLY A O 1
ATOM 526 N N . VAL A 1 72 ? -10.248 -9.623 3.213 1.00 67.31 72 VAL A N 1
ATOM 527 C CA . VAL A 1 72 ? -10.793 -10.820 3.884 1.00 67.31 72 VAL A CA 1
ATOM 528 C C . VAL A 1 72 ? -10.539 -10.766 5.393 1.00 67.31 72 VAL A C 1
ATOM 530 O O . VAL A 1 72 ? -11.457 -10.938 6.187 1.00 67.31 72 VAL A O 1
ATOM 533 N N . LEU A 1 73 ? -9.325 -10.391 5.804 1.00 63.94 73 LEU A N 1
ATOM 534 C CA . LEU A 1 73 ? -8.988 -10.196 7.218 1.00 63.94 73 LEU A CA 1
ATOM 535 C C . LEU A 1 73 ? -9.855 -9.140 7.917 1.00 63.94 73 LEU A C 1
ATOM 537 O O . LEU A 1 73 ? -10.246 -9.315 9.069 1.00 63.94 73 LEU A O 1
ATOM 541 N N . LYS A 1 74 ? -10.146 -8.023 7.241 1.00 60.81 74 LYS A N 1
ATOM 542 C CA . LYS A 1 74 ? -11.002 -6.963 7.794 1.00 60.81 74 LYS A CA 1
ATOM 543 C C . LYS A 1 74 ? -12.461 -7.401 7.923 1.00 60.81 74 LYS A C 1
ATOM 545 O O . LYS A 1 74 ? -13.143 -6.901 8.817 1.00 60.81 74 LYS A O 1
ATOM 550 N N . GLU A 1 75 ? -12.951 -8.275 7.047 1.00 58.69 75 GLU A N 1
ATOM 551 C CA . GLU A 1 75 ? -14.289 -8.873 7.152 1.00 58.69 75 GLU A CA 1
ATOM 552 C C . GLU A 1 75 ? -14.359 -9.871 8.314 1.00 58.69 75 GLU A C 1
ATOM 554 O O . GLU A 1 75 ? -15.233 -9.740 9.169 1.00 58.69 75 GLU A O 1
ATOM 559 N N . GLU A 1 76 ? -13.368 -10.753 8.454 1.00 56.91 76 GLU A N 1
ATOM 560 C CA . GLU A 1 76 ? -13.277 -11.698 9.576 1.00 56.91 76 GLU A CA 1
ATOM 561 C C . GLU A 1 76 ? -13.135 -10.987 10.938 1.00 56.91 76 GLU A C 1
ATOM 563 O O . GLU A 1 76 ? -13.749 -11.385 11.929 1.00 56.91 76 GLU A O 1
ATOM 568 N N . GLU A 1 77 ? -12.379 -9.883 11.014 1.00 56.19 77 GLU A N 1
ATOM 569 C CA . GLU A 1 77 ? -12.263 -9.064 12.232 1.00 56.19 77 GLU A CA 1
ATOM 570 C C . GLU A 1 77 ? -13.550 -8.289 12.569 1.00 56.19 77 GLU A C 1
ATOM 572 O O . GLU A 1 77 ? -13.787 -7.964 13.738 1.00 56.19 77 GLU A O 1
ATOM 577 N N . ARG A 1 78 ? -14.399 -7.995 11.573 1.00 56.97 78 ARG A N 1
ATOM 578 C CA . ARG A 1 78 ? -15.741 -7.432 11.797 1.00 56.97 78 ARG A CA 1
ATOM 579 C C . ARG A 1 78 ? -16.699 -8.488 12.347 1.00 56.97 78 ARG A C 1
ATOM 581 O O . ARG A 1 78 ? -17.481 -8.164 13.239 1.00 56.97 78 ARG A O 1
ATOM 588 N N . GLU A 1 79 ? -16.604 -9.728 11.872 1.00 51.47 79 GLU A N 1
ATOM 589 C CA . GLU A 1 79 ? -17.428 -10.855 12.329 1.00 51.47 79 GLU A CA 1
ATOM 590 C C . GLU A 1 79 ? -17.004 -11.389 13.712 1.00 51.47 79 GLU A C 1
ATOM 592 O O . GLU A 1 79 ? -17.853 -11.777 14.514 1.00 51.47 79 GLU A O 1
ATOM 597 N N . ALA A 1 80 ? -15.709 -11.342 14.051 1.00 54.16 80 ALA A N 1
ATOM 598 C CA . ALA A 1 80 ? -15.163 -11.862 15.313 1.00 54.16 80 ALA A CA 1
ATOM 599 C C . ALA A 1 80 ? -15.351 -10.946 16.546 1.00 54.16 80 ALA A C 1
ATOM 601 O O . ALA A 1 80 ? -14.936 -11.300 17.655 1.00 54.16 80 ALA A O 1
ATOM 602 N N . GLY A 1 81 ? -15.987 -9.782 16.387 1.00 48.53 81 GLY A N 1
ATOM 603 C CA . GLY A 1 81 ? -16.192 -8.801 17.455 1.00 48.53 81 GLY A CA 1
ATOM 604 C C . GLY A 1 81 ? -14.946 -7.933 17.719 1.00 48.53 81 GLY A C 1
ATOM 605 O O . GLY A 1 81 ? -13.809 -8.410 17.706 1.00 48.53 81 GLY A O 1
ATOM 606 N N . PRO A 1 82 ? -15.111 -6.623 17.972 1.00 45.75 82 PRO A N 1
ATOM 607 C CA . PRO A 1 82 ? -14.011 -5.674 17.874 1.00 45.75 82 PRO A CA 1
ATOM 608 C C . PRO A 1 82 ? -13.050 -5.766 19.066 1.00 45.75 82 PRO A C 1
ATOM 610 O O . PRO A 1 82 ? -13.225 -5.082 20.070 1.00 45.75 82 PRO A O 1
ATOM 613 N N . ARG A 1 83 ? -11.935 -6.491 18.923 1.00 49.66 83 ARG A N 1
ATOM 614 C CA . ARG A 1 83 ? -10.689 -6.136 19.630 1.00 49.66 83 ARG A CA 1
ATOM 615 C C . ARG A 1 83 ? -9.973 -5.038 18.846 1.00 49.66 83 ARG A C 1
ATOM 617 O O . ARG A 1 83 ? -8.927 -5.258 18.246 1.00 49.66 83 ARG A O 1
ATOM 624 N N . ARG A 1 84 ? -10.581 -3.851 18.808 1.00 53.91 84 ARG A N 1
ATOM 625 C CA . ARG A 1 84 ? -10.011 -2.674 18.151 1.00 53.91 84 ARG A CA 1
ATOM 626 C C . ARG A 1 84 ? -9.089 -1.960 19.139 1.00 53.91 84 ARG A C 1
ATOM 628 O O . ARG A 1 84 ? -9.555 -1.441 20.148 1.00 53.91 84 ARG A O 1
ATOM 635 N N . LEU A 1 85 ? -7.793 -1.883 18.824 1.00 50.78 85 LEU A N 1
ATOM 636 C CA . LEU A 1 85 ? -7.028 -0.686 19.194 1.00 50.78 85 LEU A CA 1
ATOM 637 C C . LEU A 1 85 ? -7.870 0.533 18.767 1.00 50.78 85 LEU A C 1
ATOM 639 O O . LEU A 1 85 ? -8.504 0.451 17.707 1.00 50.78 85 LEU A O 1
ATOM 643 N N . PRO A 1 86 ? -7.944 1.612 19.566 1.00 65.50 86 PRO A N 1
ATOM 644 C CA . PRO A 1 86 ? -8.782 2.757 19.229 1.00 65.50 86 PRO A CA 1
ATOM 645 C C . PRO A 1 86 ? -8.436 3.229 17.816 1.00 65.50 86 PRO A C 1
ATOM 647 O O . PRO A 1 86 ? -7.283 3.547 17.524 1.00 65.50 86 PRO A O 1
ATOM 650 N N . GLN A 1 87 ? -9.417 3.167 16.909 1.00 78.56 87 GLN A N 1
ATOM 651 C CA . GLN A 1 87 ? -9.183 3.574 15.531 1.00 78.56 87 GLN A CA 1
ATOM 652 C C . GLN A 1 87 ? -8.938 5.085 15.494 1.00 78.56 87 GLN A C 1
ATOM 654 O O . GLN A 1 87 ? -9.593 5.819 16.234 1.00 78.56 87 GLN A O 1
ATOM 659 N N . PRO A 1 88 ? -8.001 5.554 14.656 1.00 82.25 88 PRO A N 1
ATOM 660 C CA . PRO A 1 88 ? -7.724 6.975 14.536 1.00 82.25 88 PRO A CA 1
ATOM 661 C C . PRO A 1 88 ? -8.965 7.711 14.019 1.00 82.25 88 PRO A C 1
ATOM 663 O O . PRO A 1 88 ? -9.527 7.345 12.986 1.00 82.25 88 PRO A O 1
ATOM 666 N N . GLY A 1 89 ? -9.387 8.728 14.767 1.00 89.94 89 GLY A N 1
ATOM 667 C CA . GLY A 1 89 ? -10.419 9.682 14.366 1.00 89.94 89 GLY A CA 1
ATOM 668 C C . GLY A 1 89 ? -9.815 10.943 13.746 1.00 89.94 89 GLY A C 1
ATOM 669 O O . GLY A 1 89 ? -8.625 11.002 13.422 1.00 89.94 89 GLY A O 1
ATOM 670 N N . LEU A 1 90 ? -10.623 11.996 13.629 1.00 93.25 90 LEU A N 1
ATOM 671 C CA . LEU A 1 90 ? -10.235 13.250 12.968 1.00 93.25 90 LEU A CA 1
ATOM 672 C C . LEU A 1 90 ? -9.016 13.934 13.606 1.00 93.25 90 LEU A C 1
ATOM 674 O O . LEU A 1 90 ? -8.215 14.551 12.905 1.00 93.25 90 LEU A O 1
ATOM 678 N N . ALA A 1 91 ? -8.816 13.764 14.916 1.00 91.44 91 ALA A N 1
ATOM 679 C CA . ALA A 1 91 ? -7.659 14.301 15.635 1.00 91.44 91 ALA A CA 1
ATOM 680 C C . ALA A 1 91 ? -6.304 13.763 15.123 1.00 91.44 91 ALA A C 1
ATOM 682 O O . ALA A 1 91 ? -5.269 14.382 15.358 1.00 91.44 91 ALA A O 1
ATOM 683 N N . ALA A 1 92 ? -6.291 12.634 14.405 1.00 92.62 92 ALA A N 1
ATOM 684 C CA . ALA A 1 92 ? -5.081 12.046 13.831 1.00 92.62 92 ALA A CA 1
ATOM 685 C C . ALA A 1 92 ? -4.738 12.573 12.419 1.00 92.62 92 ALA A C 1
ATOM 687 O O . ALA A 1 92 ? -3.658 12.270 11.905 1.00 92.62 92 ALA A O 1
ATOM 688 N N . LEU A 1 93 ? -5.616 13.363 11.784 1.00 94.56 93 LEU A N 1
ATOM 689 C CA . LEU A 1 93 ? -5.400 13.906 10.434 1.00 94.56 93 LEU A CA 1
ATOM 690 C C . LEU A 1 93 ? -4.134 14.770 10.287 1.00 94.56 93 LEU A C 1
ATOM 692 O O . LEU A 1 93 ? -3.437 14.594 9.287 1.00 94.56 93 LEU A O 1
ATOM 696 N N . PRO A 1 94 ? -3.762 15.645 11.247 1.00 94.75 94 PRO A N 1
ATOM 697 C CA . PRO A 1 94 ? -2.528 16.425 11.131 1.00 94.75 94 PRO A CA 1
ATOM 698 C C . PRO A 1 94 ? -1.281 15.538 11.011 1.00 94.75 94 PRO A C 1
ATOM 700 O O . PRO A 1 94 ? -0.390 15.806 10.206 1.00 94.75 94 PRO A O 1
ATOM 703 N N . GLY A 1 95 ? -1.235 14.447 11.784 1.00 92.31 95 GLY A N 1
ATOM 704 C CA . GLY A 1 95 ? -0.139 13.480 11.736 1.00 92.31 95 GLY A CA 1
ATOM 705 C C . GLY A 1 95 ? -0.089 12.718 10.413 1.00 92.31 95 GLY A C 1
ATOM 706 O O . GLY A 1 95 ? 0.997 12.517 9.875 1.00 92.31 95 GLY A O 1
ATOM 707 N N . LEU A 1 96 ? -1.253 12.348 9.872 1.00 92.62 96 LEU A N 1
ATOM 708 C CA . LEU A 1 96 ? -1.375 11.675 8.579 1.00 92.62 96 LEU A CA 1
ATOM 709 C C . LEU A 1 96 ? -0.869 12.556 7.426 1.00 92.62 96 LEU A C 1
ATOM 711 O O . LEU A 1 96 ? -0.050 12.100 6.634 1.00 92.62 96 LEU A O 1
ATOM 715 N N . VAL A 1 97 ? -1.304 13.819 7.360 1.00 94.62 97 VAL A N 1
ATOM 716 C CA . VAL A 1 97 ? -0.891 14.768 6.309 1.00 94.62 97 VAL A CA 1
ATOM 717 C C . VAL A 1 97 ? 0.619 15.003 6.335 1.00 94.62 97 VAL A C 1
ATOM 719 O O . VAL A 1 97 ? 1.266 14.949 5.290 1.00 94.62 97 VAL A O 1
ATOM 722 N N . ARG A 1 98 ? 1.199 15.191 7.528 1.00 92.00 98 ARG A N 1
ATOM 723 C CA . ARG A 1 98 ? 2.652 15.338 7.684 1.00 92.00 98 ARG A CA 1
ATOM 724 C C . ARG A 1 98 ? 3.402 14.089 7.220 1.00 92.00 98 ARG A C 1
ATOM 726 O O . ARG A 1 98 ? 4.328 14.208 6.427 1.00 92.00 98 ARG A O 1
ATOM 733 N N . LEU A 1 99 ? 2.983 12.908 7.682 1.00 87.88 99 LEU A N 1
ATOM 734 C CA . LEU A 1 99 ? 3.619 11.637 7.329 1.00 87.88 99 LEU A CA 1
ATOM 735 C C . LEU A 1 99 ? 3.629 11.416 5.813 1.00 87.88 99 LEU A C 1
ATOM 737 O O . LEU A 1 99 ? 4.656 11.047 5.248 1.00 87.88 99 LEU A O 1
ATOM 741 N N . VAL A 1 100 ? 2.492 11.640 5.151 1.00 89.31 100 VAL A N 1
ATOM 742 C CA . VAL A 1 100 ? 2.387 11.495 3.695 1.00 89.31 100 VAL A CA 1
ATOM 743 C C . VAL A 1 100 ? 3.298 12.502 2.992 1.00 89.31 100 VAL A C 1
ATOM 745 O O . VAL A 1 100 ? 4.044 12.109 2.097 1.00 89.31 100 VAL A O 1
ATOM 748 N N . GLY A 1 101 ? 3.315 13.765 3.427 1.00 88.12 101 GLY A N 1
ATOM 749 C CA . GLY A 1 101 ? 4.193 14.780 2.842 1.00 88.12 101 GLY A CA 1
ATOM 750 C C . GLY A 1 101 ? 5.681 14.446 2.976 1.00 88.12 101 GLY A C 1
ATOM 751 O O . GLY A 1 101 ? 6.420 14.551 2.000 1.00 88.12 101 GLY A O 1
ATOM 752 N N . GLU A 1 102 ? 6.115 13.978 4.148 1.00 87.44 102 GLU A N 1
ATOM 753 C CA . GLU A 1 102 ? 7.506 13.576 4.407 1.00 87.44 102 GLU A CA 1
ATOM 754 C C . GLU A 1 102 ? 7.917 12.323 3.619 1.00 87.44 102 GLU A C 1
ATOM 756 O O . GLU A 1 102 ? 9.050 12.235 3.151 1.00 87.44 102 GLU A O 1
ATOM 761 N N . SER A 1 103 ? 7.011 11.354 3.460 1.00 82.19 103 SER A N 1
ATOM 762 C CA . SER A 1 103 ? 7.327 10.060 2.838 1.00 82.19 103 SER A CA 1
ATOM 763 C C . SER A 1 103 ? 7.205 10.045 1.314 1.00 82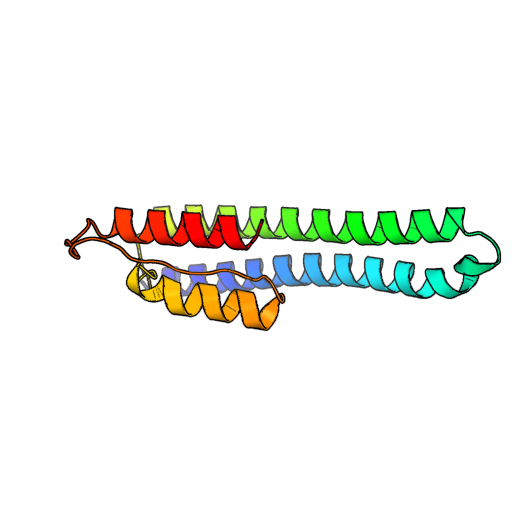.19 103 SER A C 1
ATOM 765 O O . SER A 1 103 ? 7.909 9.281 0.659 1.00 82.19 103 SER A O 1
ATOM 767 N N . THR A 1 104 ? 6.326 10.871 0.743 1.00 85.56 104 THR A N 1
ATOM 768 C CA . THR A 1 104 ? 6.014 10.854 -0.700 1.00 85.56 104 THR A CA 1
ATOM 769 C C . THR A 1 104 ? 6.396 12.145 -1.423 1.00 85.56 104 THR A C 1
ATOM 771 O O . THR A 1 104 ? 6.411 12.180 -2.650 1.00 85.56 104 THR A O 1
ATOM 774 N N . GLY A 1 105 ? 6.685 13.223 -0.686 1.00 86.62 105 GLY A N 1
ATOM 775 C CA . GLY A 1 105 ? 6.880 14.559 -1.253 1.00 86.62 105 GLY A CA 1
ATOM 776 C C . GLY A 1 105 ? 5.581 15.249 -1.696 1.00 86.62 105 GLY A C 1
ATOM 777 O O . GLY A 1 105 ? 5.639 16.353 -2.245 1.00 86.62 105 GLY A O 1
ATOM 778 N N . LEU A 1 106 ? 4.412 14.638 -1.458 1.00 90.12 106 LEU A N 1
ATOM 779 C CA . LEU A 1 106 ? 3.109 15.225 -1.768 1.00 90.12 106 LEU A CA 1
ATOM 780 C C . LEU A 1 106 ? 2.881 16.502 -0.945 1.00 90.12 106 LEU A C 1
ATOM 782 O O . LEU A 1 106 ? 2.951 16.499 0.284 1.00 90.12 106 LEU A O 1
ATOM 786 N N . ARG A 1 107 ? 2.544 17.608 -1.617 1.00 90.25 107 ARG A N 1
ATOM 787 C CA . ARG A 1 107 ? 2.138 18.847 -0.940 1.00 90.25 107 ARG A CA 1
ATOM 788 C C . ARG A 1 107 ? 0.656 18.784 -0.580 1.00 90.25 107 ARG A C 1
ATOM 790 O O . ARG A 1 107 ? -0.191 19.115 -1.403 1.00 90.25 107 ARG A O 1
ATOM 797 N N . ALA A 1 108 ? 0.365 18.389 0.655 1.00 88.81 108 ALA A N 1
ATOM 798 C CA . ALA A 1 108 ? -0.978 18.393 1.227 1.00 88.81 108 ALA A CA 1
ATOM 799 C C . ALA A 1 108 ? -1.087 19.424 2.364 1.00 88.81 108 ALA A C 1
ATOM 801 O O . ALA A 1 108 ? -0.188 19.544 3.196 1.00 88.81 108 ALA A O 1
ATOM 802 N N . GLU A 1 109 ? -2.195 20.167 2.404 1.00 92.50 109 GLU A N 1
ATOM 803 C CA . GLU A 1 109 ? -2.480 21.182 3.425 1.00 92.50 109 GLU A CA 1
ATOM 804 C C . GLU A 1 109 ? -3.783 20.828 4.157 1.00 92.50 109 GLU A C 1
ATOM 806 O O . GLU A 1 109 ? -4.799 20.547 3.522 1.00 92.50 109 GLU A O 1
ATOM 811 N N . LEU A 1 110 ? -3.767 20.855 5.494 1.00 94.12 110 LEU A N 1
ATOM 812 C CA . LEU A 1 110 ? -4.953 20.649 6.328 1.00 94.12 110 LEU A CA 1
ATOM 813 C C . LEU A 1 110 ? -5.467 21.994 6.848 1.00 94.12 110 LEU A C 1
ATOM 815 O O . LEU A 1 110 ? -4.766 22.678 7.591 1.00 94.12 110 LEU A O 1
ATOM 819 N N . LYS A 1 111 ? -6.713 22.338 6.512 1.00 94.56 111 LYS A N 1
ATOM 820 C CA . LYS A 1 111 ? -7.425 23.502 7.060 1.00 94.56 111 LYS A CA 1
ATOM 821 C C . LYS A 1 111 ? -8.645 23.036 7.839 1.00 94.56 111 LYS A C 1
ATOM 823 O O . LYS A 1 111 ? -9.451 22.272 7.319 1.00 94.56 111 LYS A O 1
ATOM 828 N N . VAL A 1 112 ? -8.779 23.518 9.070 1.00 93.06 112 VAL A N 1
ATOM 829 C CA . VAL A 1 112 ? -9.945 23.278 9.926 1.00 93.06 112 VAL A CA 1
ATOM 830 C C . VAL A 1 112 ? -10.633 24.617 10.159 1.00 93.06 112 VAL A C 1
ATOM 832 O O . VAL A 1 112 ? -9.980 25.593 10.522 1.00 93.06 112 VAL A O 1
ATOM 835 N N . SER A 1 113 ? -11.940 24.672 9.925 1.00 93.81 113 SER A N 1
ATOM 836 C CA . SER A 1 113 ? -12.752 25.883 10.060 1.00 93.81 113 SER A CA 1
ATOM 837 C C . SER A 1 113 ? -14.064 25.579 10.773 1.00 93.81 113 SER A C 1
ATOM 839 O O . SER A 1 113 ? -14.630 24.506 10.571 1.00 93.81 113 SER A O 1
ATOM 841 N N . GLY A 1 114 ? -14.575 26.552 11.528 1.00 94.56 114 GLY A N 1
ATOM 842 C CA . GLY A 1 114 ? -15.795 26.411 12.326 1.00 94.56 114 GLY A CA 1
ATOM 843 C C . GLY A 1 114 ? -15.514 25.980 13.766 1.00 94.56 114 GLY A C 1
ATOM 844 O O . GLY A 1 114 ? -14.359 25.873 14.181 1.00 94.56 114 GLY A O 1
ATOM 845 N N . GLU A 1 115 ? -16.581 25.760 14.533 1.00 91.94 115 GLU A N 1
ATOM 846 C CA . GLU A 1 115 ? -16.473 25.296 15.917 1.00 91.94 115 GLU A CA 1
ATOM 847 C C . GLU A 1 115 ? -16.409 23.762 15.988 1.00 91.94 115 GLU A C 1
ATOM 849 O O . GLU A 1 115 ? -17.225 23.084 15.352 1.00 91.94 115 GLU A O 1
ATOM 854 N N . PRO A 1 116 ? -15.466 23.186 16.759 1.00 88.25 116 PRO A N 1
ATOM 855 C CA . PRO A 1 116 ? -15.426 21.749 16.996 1.00 88.25 116 PRO A CA 1
ATOM 856 C C . PRO A 1 116 ? -16.719 21.254 17.650 1.00 88.25 116 PRO A C 1
ATOM 858 O O . PRO A 1 116 ? -17.146 21.781 18.676 1.00 88.25 116 PRO A O 1
ATOM 861 N N . CYS A 1 117 ? -17.307 20.196 17.095 1.00 91.62 117 CYS A N 1
ATOM 862 C CA . CYS A 1 117 ? -18.455 19.509 17.677 1.00 91.62 117 CYS A CA 1
ATOM 863 C C . CYS A 1 117 ? -18.161 18.009 17.836 1.00 91.62 117 CYS A C 1
ATOM 865 O O . CYS A 1 117 ? -17.393 17.447 17.050 1.00 91.62 117 CYS A O 1
ATOM 867 N N . PRO A 1 118 ? -18.738 17.349 18.855 1.00 88.81 118 PRO A N 1
ATOM 868 C CA . PRO A 1 118 ? -18.596 15.911 19.019 1.00 88.81 118 PRO A CA 1
ATOM 869 C C . PRO A 1 118 ? -19.298 15.177 17.874 1.00 88.81 118 PRO A C 1
ATOM 871 O O . PRO A 1 118 ? -20.449 15.474 17.545 1.00 88.81 118 PRO A O 1
ATOM 874 N N . LEU A 1 119 ? -18.616 14.190 17.297 1.00 90.25 119 LEU A N 1
ATOM 875 C CA . LEU A 1 119 ? -19.160 13.329 16.254 1.00 90.25 119 LEU A CA 1
ATOM 876 C C . LEU A 1 119 ? -19.339 11.897 16.775 1.00 90.25 119 LEU A C 1
ATOM 878 O O . LEU A 1 119 ? -18.622 11.467 17.682 1.00 90.25 119 LEU A O 1
ATOM 882 N N . PRO A 1 120 ? -20.276 11.118 16.203 1.00 91.31 120 PRO A N 1
ATOM 883 C CA . PRO A 1 120 ? -20.328 9.685 16.455 1.00 91.31 120 PRO A CA 1
ATOM 884 C C . PRO A 1 120 ? -18.976 9.028 16.109 1.00 91.31 120 PRO A C 1
ATOM 886 O O . PRO A 1 120 ? -18.417 9.341 15.053 1.00 91.31 120 PRO A O 1
ATOM 889 N N . PRO A 1 121 ? -18.461 8.086 16.924 1.00 81.44 121 PRO A N 1
ATOM 890 C CA . PRO A 1 121 ? -17.143 7.482 16.704 1.00 81.44 121 PRO A CA 1
ATOM 891 C C . PRO A 1 121 ? -16.963 6.865 15.313 1.00 81.44 121 PRO A C 1
ATOM 893 O O . PRO A 1 121 ? -15.910 7.004 14.693 1.00 81.44 121 PRO A O 1
ATOM 896 N N . ASP A 1 122 ? -18.005 6.218 14.788 1.00 82.12 122 ASP A N 1
ATOM 897 C CA . ASP A 1 122 ? -17.961 5.610 13.457 1.00 82.12 122 ASP A CA 1
ATOM 898 C C . ASP A 1 122 ? -17.849 6.663 12.343 1.00 82.12 122 ASP A C 1
ATOM 900 O O . ASP A 1 122 ? -17.182 6.422 11.336 1.00 82.12 122 ASP A O 1
ATOM 904 N N . THR A 1 123 ? -18.423 7.854 12.541 1.00 91.06 123 THR A N 1
ATOM 905 C CA . THR A 1 123 ? -18.306 8.984 11.610 1.00 91.06 123 THR A CA 1
ATOM 906 C C . THR A 1 123 ? -16.883 9.530 11.583 1.00 91.06 123 THR A C 1
ATOM 908 O O . THR A 1 123 ? -16.346 9.776 10.502 1.00 91.06 123 THR A O 1
ATOM 911 N N . GLU A 1 124 ? -16.237 9.679 12.744 1.00 90.44 124 GLU A N 1
ATOM 912 C CA . GLU A 1 124 ? -14.840 10.132 12.806 1.00 90.44 124 GLU A CA 1
ATOM 913 C C . GLU A 1 124 ? -13.893 9.154 12.108 1.00 90.44 124 GLU A C 1
ATOM 915 O O . GLU A 1 124 ? -13.018 9.569 11.345 1.00 90.44 124 GLU A O 1
ATOM 920 N N . VAL A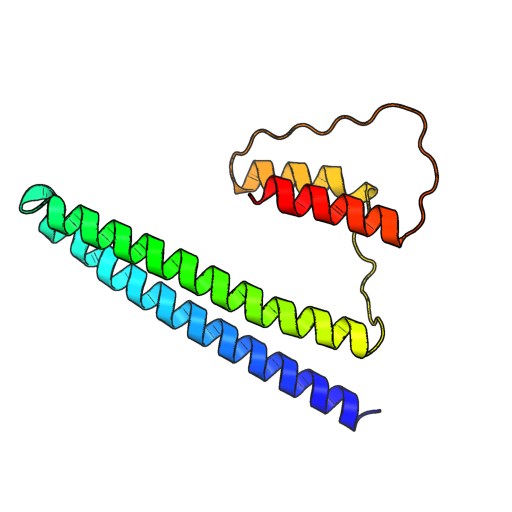 1 125 ? -14.093 7.853 12.333 1.00 87.00 125 VAL A N 1
ATOM 921 C CA . VAL A 1 125 ? -13.303 6.797 11.693 1.00 87.00 125 VAL A CA 1
ATOM 922 C C . VAL A 1 125 ? -13.535 6.785 10.184 1.00 87.00 125 VAL A C 1
ATOM 924 O O . VAL A 1 125 ? -12.573 6.702 9.421 1.00 87.00 125 VAL A O 1
ATOM 927 N N . ALA A 1 126 ? -14.787 6.883 9.729 1.00 85.88 126 ALA A N 1
ATOM 928 C CA . ALA A 1 126 ? -15.107 6.912 8.305 1.00 85.88 126 ALA A CA 1
ATOM 929 C C . ALA A 1 126 ? -14.458 8.116 7.606 1.00 85.88 126 ALA A C 1
ATOM 931 O O . ALA A 1 126 ? -13.792 7.948 6.585 1.00 85.88 126 ALA A O 1
ATOM 932 N N . ALA A 1 127 ? -14.577 9.311 8.187 1.00 93.19 127 ALA A N 1
ATOM 933 C CA . ALA A 1 127 ? -13.973 10.522 7.643 1.00 93.19 127 ALA A CA 1
ATOM 934 C C . ALA A 1 127 ? -12.436 10.440 7.606 1.00 93.19 127 ALA A C 1
ATOM 936 O O . ALA A 1 127 ? -11.832 10.766 6.584 1.00 93.19 127 ALA A O 1
ATOM 937 N N . TYR A 1 128 ? -11.798 9.924 8.665 1.00 92.81 128 TYR A N 1
ATOM 938 C CA . TYR A 1 128 ? -10.352 9.678 8.668 1.00 92.81 128 TYR A CA 1
ATOM 939 C C . TYR A 1 128 ? -9.930 8.735 7.529 1.00 92.81 128 TYR A C 1
ATOM 941 O O . TYR A 1 128 ? -8.964 9.011 6.817 1.00 92.81 128 TYR A O 1
ATOM 949 N N . ARG A 1 129 ? -10.668 7.635 7.319 1.00 88.94 129 ARG A N 1
ATOM 950 C CA . ARG A 1 129 ? -10.377 6.658 6.255 1.00 88.94 129 ARG A CA 1
ATOM 951 C C . ARG A 1 129 ? -10.544 7.236 4.855 1.00 88.94 129 ARG A C 1
ATOM 953 O O . ARG A 1 129 ? -9.734 6.915 3.994 1.00 88.94 129 ARG A O 1
ATOM 960 N N . ILE A 1 130 ? -11.541 8.093 4.639 1.00 90.69 130 ILE A N 1
ATOM 961 C CA . ILE A 1 130 ? -11.738 8.780 3.355 1.00 90.69 130 ILE A CA 1
ATOM 962 C C . ILE A 1 130 ? -10.521 9.649 3.024 1.00 90.69 130 ILE A C 1
ATOM 964 O O . ILE A 1 130 ? -9.998 9.564 1.918 1.00 90.69 130 ILE A O 1
ATOM 968 N N . VAL A 1 131 ? -10.031 10.439 3.985 1.00 93.62 131 VAL A N 1
ATOM 969 C CA . VAL A 1 131 ? -8.839 11.277 3.773 1.00 93.62 131 VAL A CA 1
ATOM 970 C C . VAL A 1 131 ? -7.592 10.419 3.557 1.00 93.62 131 VAL A C 1
ATOM 972 O O . VAL A 1 131 ? -6.795 10.720 2.675 1.00 93.62 131 VAL A O 1
ATOM 975 N N . GLN A 1 132 ? -7.433 9.335 4.323 1.00 91.88 132 GLN A N 1
ATOM 976 C CA . GLN A 1 132 ? -6.332 8.389 4.137 1.00 91.88 132 GLN A CA 1
ATOM 977 C C . GLN A 1 132 ? -6.306 7.823 2.718 1.00 91.88 132 GLN A C 1
ATOM 979 O O . GLN A 1 132 ? -5.268 7.881 2.067 1.00 91.88 132 GLN A O 1
ATOM 984 N N . GLU A 1 133 ? -7.431 7.312 2.229 1.00 87.81 133 GLU A N 1
ATOM 985 C CA . GLU A 1 133 ? -7.520 6.756 0.880 1.00 87.81 133 GLU A CA 1
ATOM 986 C C . GLU A 1 133 ? -7.256 7.831 -0.184 1.00 87.81 133 GLU A C 1
ATOM 988 O O . GLU A 1 133 ? -6.484 7.605 -1.109 1.00 87.81 133 GLU A O 1
ATOM 993 N N . ALA A 1 134 ? -7.816 9.033 -0.014 1.00 89.06 134 ALA A N 1
ATOM 994 C CA . ALA A 1 134 ? -7.616 10.147 -0.939 1.00 89.06 134 ALA A CA 1
ATOM 995 C C . ALA A 1 134 ? -6.157 10.626 -1.025 1.00 89.06 134 ALA A C 1
ATOM 997 O O . ALA A 1 134 ? -5.738 11.067 -2.084 1.00 89.06 134 ALA A O 1
ATOM 998 N N . LEU A 1 135 ? -5.388 10.547 0.066 1.00 87.44 135 LEU A N 1
ATOM 999 C CA . LEU A 1 135 ? -3.955 10.871 0.073 1.00 87.44 135 LEU A CA 1
ATOM 1000 C C . LEU A 1 135 ? -3.078 9.755 -0.510 1.00 87.44 135 LEU A C 1
ATOM 1002 O O . LEU A 1 135 ? -1.904 9.991 -0.785 1.00 87.44 135 LEU A O 1
ATOM 1006 N N . THR A 1 136 ? -3.617 8.540 -0.621 1.00 78.81 136 THR A N 1
ATOM 1007 C CA . THR A 1 136 ? -2.882 7.372 -1.125 1.00 78.81 136 THR A CA 1
ATOM 1008 C C . THR A 1 136 ? -3.115 7.144 -2.625 1.00 78.81 136 THR A C 1
ATOM 1010 O O . THR A 1 136 ? -2.290 6.491 -3.263 1.00 78.81 136 THR A O 1
ATOM 1013 N N . ASN A 1 137 ? -4.220 7.663 -3.171 1.00 78.25 137 ASN A N 1
ATOM 1014 C CA . ASN A 1 137 ? -4.562 7.636 -4.599 1.00 78.25 137 ASN A CA 1
ATOM 1015 C C . ASN A 1 137 ? -3.898 8.777 -5.372 1.00 78.25 137 ASN A C 1
ATOM 1017 O O . ASN A 1 137 ? -3.498 8.518 -6.529 1.00 78.25 137 ASN A O 1
#

Foldseek 3Di:
DVVVVVVVVVVVVVLVVVLVVLVVVLVVLLVVLVVVLVVQCVPPVVSNVVSVVSNVVSVVVSVVVNVVSVVVVVVVCVVVDDPDPQADFPVCVVVLQVVLCVPPVDDDDDDDDDDDDDDDSVVRNVVSVVVNVVSVD

Radius of gyration: 20.93 Å; chains: 1; bounding box: 42×49×54 Å

Secondary structure (DSSP, 8-state):
-HHHHHHHHHHHHHHHHHHHHHHHHHHHHHHHHHHHHHHHTTT-HHHHHHHHHHHHHHHHHHHHHHHHHHHHHHHHHHHT---PPPPP-GGGHHHHHHHHHHHH---------S------HHHHHHHHHHHHHHHH-